Protein AF-A0A067N0S0-F1 (afdb_monomer_lite)

Organism: Botryobasidium botryosum (strain FD-172 SS1) (NCBI:txid930990)

Foldseek 3Di:
DDDDPDDPPPPPPDDAQAAEEEEDEAAPPCSVVVVCVVLPNPDFWFKAALVGHGDPDCPDPPDPDPPVVCLPPQQQRIWTADPSCNRYTYGYLRHDDVPNPVSVVSVVVVQVVLVPPPDPNRHHPYYD

Secondary structure (DSSP, 8-state):
----S--------PPPSSEEEEEEEETTSSHHHHHHHHTTSSS-PEEE-TTS-B-TT-PPPSSSS--TT-TT---TTSEEE-TT-TTEEEEEEEEE-TT-HHHHHHHHHHHHHHHHT--TTTS--EE-

InterPro domains:
  IPR027417 P-loop containing nucleoside triphosphate hydrolase [G3DSA:3.40.50.300] (2-127)
  IPR027417 P-loop containing nucleoside triphosphate hydrolase [SSF52540] (14-101)

Radius of gyration: 18.34 Å; chains: 1; bounding box: 78×26×34 Å

pLDDT: mean 76.28, std 16.91, range [41.31, 95.19]

Structure (mmCIF, N/CA/C/O backbone):
data_AF-A0A067N0S0-F1
#
_entry.id   AF-A0A067N0S0-F1
#
loop_
_atom_site.group_PDB
_atom_site.id
_atom_site.type_symbol
_atom_site.label_atom_id
_atom_site.label_alt_id
_atom_site.label_comp_id
_atom_site.label_asym_id
_atom_site.label_entity_id
_atom_site.label_seq_id
_atom_site.pdbx_PDB_ins_code
_atom_site.Cartn_x
_atom_site.Cartn_y
_atom_site.Cartn_z
_atom_site.occupancy
_atom_site.B_iso_or_equiv
_atom_site.auth_seq_id
_atom_site.auth_comp_id
_atom_site.auth_asym_id
_atom_site.auth_atom_id
_atom_site.pdbx_PDB_model_num
ATOM 1 N N . GLU A 1 1 ? -55.404 -0.169 7.822 1.00 41.69 1 GLU A N 1
ATOM 2 C CA . GLU A 1 1 ? -54.246 -1.061 7.643 1.00 41.69 1 GLU A CA 1
ATOM 3 C C . GLU A 1 1 ? -53.136 -0.215 7.036 1.00 41.69 1 GLU A C 1
ATOM 5 O O . GLU A 1 1 ? -53.203 0.132 5.867 1.00 41.69 1 GLU A O 1
ATOM 10 N N . ILE A 1 2 ? -52.265 0.323 7.890 1.00 42.41 2 ILE A N 1
ATOM 11 C CA . ILE A 1 2 ? -51.243 1.308 7.514 1.00 42.41 2 ILE A CA 1
ATOM 12 C C . ILE A 1 2 ? -49.914 0.563 7.571 1.00 42.41 2 ILE A C 1
ATOM 14 O O . ILE A 1 2 ? -49.486 0.164 8.651 1.00 42.41 2 ILE A O 1
ATOM 18 N N . MET A 1 3 ? -49.302 0.325 6.413 1.00 41.91 3 MET A N 1
ATOM 19 C CA . MET A 1 3 ? -47.937 -0.189 6.332 1.00 41.91 3 MET A CA 1
ATOM 20 C C . MET A 1 3 ? -46.985 0.962 6.666 1.00 41.91 3 MET A C 1
ATOM 22 O O . MET A 1 3 ? -47.009 2.006 6.021 1.00 41.91 3 MET A O 1
ATOM 26 N N . SER A 1 4 ? -46.209 0.788 7.731 1.00 45.00 4 SER A N 1
ATOM 27 C CA . SER A 1 4 ? -45.267 1.767 8.268 1.00 45.00 4 SER A CA 1
ATOM 28 C C . SER A 1 4 ? -44.065 1.982 7.345 1.00 45.00 4 SER A C 1
ATOM 30 O O . SER A 1 4 ? -43.426 1.020 6.924 1.00 45.00 4 SER A O 1
ATOM 32 N N . GLU A 1 5 ? -43.716 3.249 7.116 1.00 51.59 5 GLU A N 1
ATOM 33 C CA . GLU A 1 5 ? -42.524 3.741 6.405 1.00 51.59 5 GLU A CA 1
ATOM 34 C C . GLU A 1 5 ? -41.214 3.493 7.183 1.00 51.59 5 GLU A C 1
ATOM 36 O O . GLU A 1 5 ? -40.460 4.417 7.485 1.00 51.59 5 GLU A O 1
ATOM 41 N N . GLN A 1 6 ? -40.921 2.245 7.542 1.00 50.38 6 GLN A N 1
ATOM 42 C CA . GLN A 1 6 ? -39.639 1.880 8.145 1.00 50.38 6 GLN A CA 1
ATOM 43 C C . GLN A 1 6 ? -39.088 0.603 7.517 1.00 50.38 6 GLN A C 1
ATOM 45 O O . GLN A 1 6 ? -39.221 -0.463 8.102 1.00 50.38 6 GLN A O 1
ATOM 50 N N . ASP A 1 7 ? -38.453 0.712 6.345 1.00 48.09 7 ASP A N 1
ATOM 51 C CA . ASP A 1 7 ? -37.375 -0.221 5.977 1.00 48.09 7 ASP A CA 1
ATOM 52 C C . ASP A 1 7 ? -36.425 0.333 4.899 1.00 48.09 7 ASP A C 1
ATOM 54 O O . ASP A 1 7 ? -36.218 -0.243 3.834 1.00 48.09 7 ASP A O 1
ATOM 58 N N . VAL A 1 8 ? -35.821 1.492 5.162 1.00 53.53 8 VAL A N 1
ATOM 59 C CA . VAL A 1 8 ? -34.555 1.841 4.505 1.00 53.53 8 VAL A CA 1
ATOM 60 C C . VAL A 1 8 ? -33.529 1.981 5.610 1.00 53.53 8 VAL A C 1
ATOM 62 O O . VAL A 1 8 ? -33.271 3.076 6.107 1.00 53.53 8 VAL A O 1
ATOM 65 N N . SER A 1 9 ? -32.977 0.847 6.049 1.00 54.94 9 SER A N 1
ATOM 66 C CA . SER A 1 9 ? -31.831 0.837 6.952 1.00 54.94 9 SER A CA 1
ATOM 67 C C . SER A 1 9 ? -30.711 1.660 6.306 1.00 54.94 9 SER A C 1
ATOM 69 O O . SER A 1 9 ? -30.065 1.206 5.355 1.00 54.94 9 SER A O 1
ATOM 71 N N . GLN A 1 10 ? -30.478 2.881 6.785 1.00 54.88 10 GLN A N 1
ATOM 72 C CA . GLN A 1 10 ? -29.245 3.589 6.482 1.00 54.88 10 GLN A CA 1
ATOM 73 C C . GLN A 1 10 ? -28.125 2.756 7.100 1.00 54.88 10 GLN A C 1
ATOM 75 O O . GLN A 1 10 ? -27.937 2.756 8.313 1.00 54.88 10 GLN A O 1
ATOM 80 N N . ARG A 1 11 ? -27.434 1.960 6.278 1.00 60.75 11 ARG A N 1
ATOM 81 C CA . ARG A 1 11 ? -26.233 1.252 6.717 1.00 60.75 11 ARG A CA 1
ATOM 82 C C . ARG A 1 11 ? -25.232 2.326 7.116 1.00 60.75 11 ARG A C 1
ATOM 84 O O . ARG A 1 11 ? -24.706 3.024 6.255 1.00 60.75 11 ARG A O 1
ATOM 91 N N . GLU A 1 12 ? -25.031 2.494 8.414 1.00 63.69 12 GLU A N 1
ATOM 92 C CA . GLU A 1 12 ? -24.065 3.430 8.970 1.00 63.69 12 GLU A CA 1
ATOM 93 C C . GLU A 1 12 ? -22.685 3.070 8.396 1.00 63.69 12 GLU A C 1
ATOM 95 O O . GLU A 1 12 ? -22.135 2.002 8.679 1.00 63.69 12 GLU A O 1
ATOM 100 N N . ILE A 1 13 ? -22.156 3.901 7.489 1.00 68.31 13 ILE A N 1
ATOM 101 C CA . ILE A 1 13 ? -20.862 3.650 6.845 1.00 68.31 13 ILE A CA 1
ATOM 102 C C . ILE A 1 13 ? -19.789 3.874 7.907 1.00 68.31 13 ILE A C 1
ATOM 104 O O . ILE A 1 13 ? -19.339 4.997 8.149 1.00 68.31 13 ILE A O 1
ATOM 108 N N . LYS A 1 14 ? -19.402 2.793 8.583 1.00 77.00 14 LYS A N 1
ATOM 109 C CA . LYS A 1 14 ? -18.369 2.830 9.612 1.00 77.00 14 LYS A CA 1
ATOM 110 C C . LYS A 1 14 ? -17.040 3.228 8.973 1.00 77.00 14 LYS A C 1
ATOM 112 O O . LYS A 1 14 ? -16.588 2.605 8.012 1.00 77.00 14 LYS A O 1
ATOM 117 N N . ARG A 1 15 ? -16.402 4.264 9.523 1.00 82.50 15 ARG A N 1
ATOM 118 C CA . ARG A 1 15 ? -15.056 4.665 9.097 1.00 82.50 15 ARG A CA 1
ATOM 119 C C . ARG A 1 15 ? -14.066 3.528 9.373 1.00 82.50 15 ARG A C 1
ATOM 121 O O . ARG A 1 15 ? -14.150 2.912 10.439 1.00 82.50 15 ARG A O 1
ATOM 128 N N . PRO A 1 16 ? -13.136 3.250 8.449 1.00 87.81 16 PRO A N 1
ATOM 129 C CA . PRO A 1 16 ? -12.119 2.241 8.683 1.00 87.81 16 PRO A CA 1
ATOM 130 C C . PRO A 1 16 ? -11.125 2.719 9.746 1.00 87.81 16 PRO A C 1
ATOM 132 O O . PRO A 1 16 ? -10.799 3.903 9.816 1.00 87.81 16 PRO A O 1
ATOM 135 N N . GLU A 1 17 ? -10.609 1.787 10.545 1.00 90.25 17 GLU A N 1
ATOM 136 C CA . GLU A 1 17 ? -9.531 2.069 11.506 1.00 90.25 17 GLU A CA 1
ATOM 137 C C . GLU A 1 17 ? -8.224 2.450 10.800 1.00 90.25 17 GLU A C 1
ATOM 139 O O . GLU A 1 17 ? -7.452 3.263 11.302 1.00 90.25 17 GLU A O 1
ATOM 144 N N . ARG A 1 18 ? -7.986 1.866 9.618 1.00 92.44 18 ARG A N 1
ATOM 145 C CA . ARG A 1 18 ? -6.861 2.189 8.742 1.00 92.44 18 ARG A CA 1
ATOM 146 C C . ARG A 1 18 ? -7.336 2.362 7.308 1.00 92.44 18 ARG A C 1
ATOM 148 O O . ARG A 1 18 ? -7.982 1.473 6.755 1.00 92.44 18 ARG A O 1
ATOM 155 N N . PHE A 1 19 ? -6.966 3.477 6.695 1.00 92.75 19 PHE A N 1
ATOM 156 C CA . PHE A 1 19 ? -7.282 3.789 5.311 1.00 92.75 19 PHE A CA 1
ATOM 157 C C . PHE A 1 19 ? -6.220 3.185 4.383 1.00 92.75 19 PHE A C 1
ATOM 159 O O . PHE A 1 19 ? -5.052 3.574 4.398 1.00 92.75 19 PHE A O 1
ATOM 166 N N . ARG A 1 20 ? -6.629 2.186 3.600 1.00 93.69 20 ARG A N 1
ATOM 167 C CA . ARG A 1 20 ? -5.757 1.409 2.705 1.00 93.69 20 ARG A CA 1
ATOM 168 C C . ARG A 1 20 ? -5.786 1.947 1.281 1.00 93.69 20 ARG A C 1
ATOM 170 O O . ARG A 1 20 ? -6.858 2.000 0.678 1.00 93.69 20 ARG A O 1
ATOM 177 N N . ILE A 1 21 ? -4.622 2.285 0.746 1.00 93.44 21 ILE A N 1
ATOM 178 C CA . ILE A 1 21 ? -4.451 2.895 -0.573 1.00 93.44 21 ILE A CA 1
ATOM 179 C C . ILE A 1 21 ? -3.558 1.990 -1.415 1.00 93.44 21 ILE A C 1
ATOM 181 O O . ILE A 1 21 ? -2.471 1.618 -0.979 1.00 93.44 21 ILE A O 1
ATOM 185 N N . LEU A 1 22 ? -3.996 1.662 -2.626 1.00 94.12 22 LEU A N 1
ATOM 186 C CA . LEU A 1 22 ? -3.130 1.095 -3.655 1.00 94.12 22 LEU A CA 1
ATOM 187 C C . LEU A 1 22 ? -2.624 2.232 -4.544 1.00 94.12 22 LEU A C 1
ATOM 189 O O . LEU A 1 22 ? -3.436 2.960 -5.104 1.00 94.12 22 LEU A O 1
ATOM 193 N N . ILE A 1 23 ? -1.308 2.365 -4.694 1.00 90.56 23 ILE A N 1
ATOM 194 C CA . ILE A 1 23 ? -0.697 3.260 -5.677 1.00 90.56 23 ILE A CA 1
ATOM 195 C C . ILE A 1 23 ? -0.266 2.419 -6.873 1.00 90.56 23 ILE A C 1
ATOM 197 O O . ILE A 1 23 ? 0.538 1.493 -6.740 1.00 90.56 23 ILE A O 1
ATOM 201 N N . ILE A 1 24 ? -0.807 2.740 -8.041 1.00 90.06 24 ILE A N 1
ATOM 202 C CA . ILE A 1 24 ? -0.666 1.974 -9.270 1.00 90.06 24 ILE A CA 1
ATOM 203 C C . ILE A 1 24 ? -0.174 2.861 -10.415 1.00 90.06 24 ILE A C 1
ATOM 205 O O . ILE A 1 24 ? -0.474 4.044 -10.510 1.00 90.06 24 ILE A O 1
ATOM 209 N N . GLY A 1 25 ? 0.656 2.312 -11.300 1.00 88.25 25 GLY A N 1
ATOM 210 C CA . GLY A 1 25 ? 1.123 3.062 -12.464 1.00 88.25 25 GLY A CA 1
ATOM 211 C C . GLY A 1 25 ? 2.444 2.575 -13.028 1.00 88.25 25 GLY A C 1
ATOM 212 O O . GLY A 1 25 ? 3.120 1.710 -12.463 1.00 88.25 25 GLY A O 1
ATOM 213 N N . ARG A 1 26 ? 2.837 3.156 -14.163 1.00 86.75 26 ARG A N 1
ATOM 214 C CA . ARG A 1 26 ? 4.050 2.764 -14.894 1.00 86.75 26 ARG A CA 1
ATOM 215 C C . ARG A 1 26 ? 5.317 2.899 -14.047 1.00 86.75 26 ARG A C 1
ATOM 217 O O . ARG A 1 26 ? 5.373 3.633 -13.050 1.00 86.75 26 ARG A O 1
ATOM 224 N N . ALA A 1 27 ? 6.359 2.180 -14.452 1.00 82.31 27 ALA A N 1
ATOM 225 C CA . ALA A 1 27 ? 7.694 2.387 -13.911 1.00 82.31 27 ALA A CA 1
ATOM 226 C C . ALA A 1 27 ? 8.117 3.854 -14.060 1.00 82.31 27 ALA A C 1
ATOM 228 O O . ALA A 1 27 ? 7.846 4.495 -15.071 1.00 82.31 27 ALA A O 1
ATOM 229 N N . ASN A 1 28 ? 8.756 4.385 -13.014 1.00 79.75 28 ASN A N 1
ATOM 230 C CA . ASN A 1 28 ? 9.256 5.761 -12.942 1.00 79.75 28 ASN A CA 1
ATOM 231 C C . ASN A 1 28 ? 8.188 6.871 -13.065 1.00 79.75 28 ASN A C 1
ATOM 233 O O . ASN A 1 28 ? 8.548 8.034 -13.196 1.00 79.75 28 ASN A O 1
ATOM 237 N N . ALA A 1 29 ? 6.893 6.557 -12.932 1.00 85.81 29 ALA A N 1
ATOM 238 C CA . ALA A 1 29 ? 5.814 7.554 -12.935 1.00 85.81 29 ALA A CA 1
ATOM 239 C C . ALA A 1 29 ? 5.758 8.440 -11.667 1.00 85.81 29 ALA A C 1
ATOM 241 O O . ALA A 1 29 ? 4.896 9.302 -11.558 1.00 85.81 29 ALA A O 1
ATOM 242 N N . GLY A 1 30 ? 6.647 8.219 -10.691 1.00 83.50 30 GLY A N 1
ATOM 243 C CA . GLY A 1 30 ? 6.701 9.010 -9.456 1.00 83.50 30 GLY A CA 1
ATOM 244 C C . GLY A 1 30 ? 5.851 8.489 -8.290 1.00 83.50 30 GLY A C 1
ATOM 245 O O . GLY A 1 30 ? 5.706 9.205 -7.306 1.00 83.50 30 GLY A O 1
ATOM 246 N N . LYS A 1 31 ? 5.339 7.248 -8.344 1.00 86.31 31 LYS A N 1
ATOM 247 C CA . LYS A 1 31 ? 4.536 6.622 -7.265 1.00 86.31 31 LYS A CA 1
ATOM 248 C C . LYS A 1 31 ? 5.162 6.774 -5.874 1.00 86.31 31 LYS A C 1
ATOM 250 O O . LYS A 1 31 ? 4.555 7.336 -4.970 1.00 86.31 31 LYS A O 1
ATOM 255 N N . THR A 1 32 ? 6.412 6.339 -5.730 1.00 77.81 32 THR A N 1
ATOM 256 C CA . THR A 1 32 ? 7.174 6.434 -4.478 1.00 77.81 32 THR A CA 1
ATOM 257 C C . THR A 1 32 ? 7.382 7.881 -4.030 1.00 77.81 32 THR A C 1
ATOM 259 O O . THR A 1 32 ? 7.341 8.176 -2.838 1.00 77.81 32 THR A O 1
ATOM 262 N N . THR A 1 33 ? 7.591 8.797 -4.980 1.00 82.12 33 THR A N 1
ATOM 263 C CA . THR A 1 33 ? 7.751 10.227 -4.695 1.00 82.12 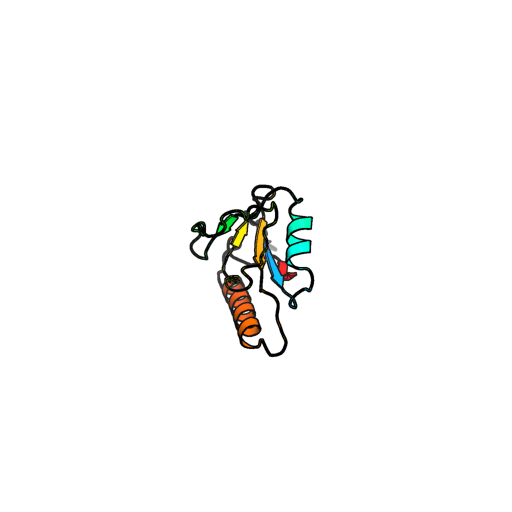33 THR A CA 1
ATOM 264 C C . THR A 1 33 ? 6.473 10.806 -4.096 1.00 82.12 33 THR A C 1
ATOM 266 O O . THR A 1 33 ? 6.539 11.483 -3.074 1.00 82.12 33 THR A O 1
ATOM 269 N N . ILE A 1 34 ? 5.314 10.496 -4.686 1.00 81.44 34 ILE A N 1
ATOM 270 C CA . ILE A 1 34 ? 4.006 10.916 -4.168 1.00 81.44 34 ILE A CA 1
ATOM 271 C C . ILE A 1 34 ? 3.768 10.321 -2.781 1.00 81.44 34 ILE A C 1
ATOM 273 O O . ILE A 1 34 ? 3.423 11.052 -1.858 1.00 81.44 34 ILE A O 1
ATOM 277 N N . LEU A 1 35 ? 4.013 9.022 -2.610 1.00 80.62 35 LEU A N 1
ATOM 278 C CA . LEU A 1 35 ? 3.839 8.327 -1.336 1.00 80.62 35 LEU A CA 1
ATOM 279 C C . LEU A 1 35 ? 4.638 9.002 -0.206 1.00 80.62 35 LEU A C 1
ATOM 281 O O . LEU A 1 35 ? 4.093 9.263 0.863 1.00 80.62 35 LEU A O 1
ATOM 285 N N . ARG A 1 36 ? 5.893 9.385 -0.462 1.00 76.75 36 ARG A N 1
ATOM 286 C CA . ARG A 1 36 ? 6.726 10.123 0.504 1.00 76.75 36 ARG A CA 1
ATOM 287 C C . ARG A 1 36 ? 6.252 11.545 0.771 1.00 76.75 36 ARG A C 1
ATOM 289 O O . ARG A 1 36 ? 6.284 11.991 1.915 1.00 76.75 36 ARG A O 1
ATOM 296 N N . ALA A 1 37 ? 5.834 12.254 -0.275 1.00 80.56 37 ALA A N 1
ATOM 297 C CA . ALA A 1 37 ? 5.336 13.616 -0.144 1.00 80.56 37 ALA A CA 1
ATOM 298 C C . ALA A 1 37 ? 4.059 13.661 0.711 1.00 80.56 37 ALA A C 1
ATOM 300 O O . ALA A 1 37 ? 3.937 14.512 1.587 1.00 80.56 37 ALA A O 1
ATOM 301 N N . VAL A 1 38 ? 3.142 12.709 0.504 1.00 74.56 38 VAL A N 1
ATOM 302 C CA . VAL A 1 38 ? 1.883 12.599 1.260 1.00 74.56 38 VAL A CA 1
ATOM 303 C C . VAL A 1 38 ? 2.128 12.217 2.721 1.00 74.56 38 VAL A C 1
ATOM 305 O O . VAL A 1 38 ? 1.439 12.720 3.603 1.00 74.56 38 VAL A O 1
ATOM 308 N N . CYS A 1 39 ? 3.125 11.373 3.000 1.00 72.94 39 CYS A N 1
ATOM 309 C CA . CYS A 1 39 ? 3.419 10.904 4.360 1.00 72.94 39 CYS A CA 1
ATOM 310 C C . CYS A 1 39 ? 4.300 11.862 5.180 1.00 72.94 39 CYS A C 1
ATOM 312 O O . CYS A 1 39 ? 4.737 11.507 6.276 1.00 72.94 39 CYS A O 1
ATOM 314 N N . GLY A 1 40 ? 4.549 13.074 4.672 1.00 65.25 40 GLY A N 1
ATOM 315 C CA . GLY A 1 40 ? 5.233 14.124 5.421 1.00 65.25 40 GLY A CA 1
ATOM 316 C C . GLY A 1 40 ? 6.713 13.847 5.664 1.00 65.25 40 GLY A C 1
ATOM 317 O O . GLY A 1 40 ? 7.166 14.092 6.769 1.00 65.25 40 GLY A O 1
ATOM 318 N N . ALA A 1 41 ? 7.426 13.332 4.650 1.00 58.34 41 ALA A N 1
ATOM 319 C CA . ALA A 1 41 ? 8.888 13.304 4.446 1.00 58.34 41 ALA A CA 1
ATOM 320 C C . ALA A 1 41 ? 9.842 12.851 5.579 1.00 58.34 41 ALA A C 1
ATOM 322 O O . ALA A 1 41 ? 11.031 12.683 5.308 1.00 58.34 41 ALA A O 1
ATOM 323 N N . GLU A 1 42 ? 9.387 12.621 6.807 1.00 61.66 42 GLU A N 1
ATOM 324 C CA . GLU A 1 42 ? 10.243 12.254 7.927 1.00 61.66 42 GLU A CA 1
ATOM 325 C C . GLU A 1 42 ? 10.112 10.768 8.244 1.00 61.66 42 GLU A C 1
ATOM 327 O O . GLU A 1 42 ? 9.090 10.277 8.726 1.00 61.66 42 GLU A O 1
ATOM 332 N N . GLY A 1 43 ? 11.201 10.054 7.976 1.00 66.25 43 GLY A N 1
ATOM 333 C CA . GLY A 1 43 ? 11.318 8.634 8.246 1.00 66.25 43 GLY A CA 1
ATOM 334 C C . GLY A 1 43 ? 10.833 7.761 7.100 1.00 66.25 43 GLY A C 1
ATOM 335 O O . GLY A 1 43 ? 10.357 8.208 6.058 1.00 66.25 43 GLY A O 1
ATOM 336 N N . GLU A 1 44 ? 11.017 6.470 7.302 1.00 75.88 44 GLU A N 1
ATOM 337 C CA . GLU A 1 44 ? 10.795 5.473 6.276 1.00 75.88 44 GLU A CA 1
ATOM 338 C C . GLU A 1 44 ? 9.686 4.504 6.678 1.00 75.88 44 GLU A C 1
ATOM 340 O O . GLU A 1 44 ? 9.492 4.282 7.879 1.00 75.88 44 GLU A O 1
ATOM 345 N N . PRO A 1 45 ? 8.933 3.942 5.715 1.00 81.94 45 PRO A N 1
ATOM 346 C CA . PRO A 1 45 ? 7.808 3.092 6.046 1.00 81.94 45 PRO A CA 1
ATOM 347 C C . PRO A 1 45 ? 8.283 1.764 6.607 1.00 81.94 45 PRO A C 1
ATOM 349 O O . PRO A 1 45 ? 9.086 1.066 6.000 1.00 81.94 45 PRO A O 1
ATOM 352 N N . ASP A 1 46 ? 7.677 1.343 7.703 1.00 86.00 46 ASP A N 1
ATOM 353 C CA . ASP A 1 46 ? 7.762 -0.045 8.103 1.00 86.00 46 ASP A CA 1
ATOM 354 C C . ASP A 1 46 ? 7.009 -0.915 7.091 1.00 86.00 46 ASP A C 1
ATOM 356 O O . ASP A 1 46 ? 5.871 -0.616 6.713 1.00 86.00 46 ASP A O 1
ATOM 360 N N . VAL A 1 47 ? 7.644 -2.008 6.671 1.00 85.81 47 VAL A N 1
ATOM 361 C CA . VAL A 1 47 ? 7.076 -2.955 5.708 1.00 85.81 47 VAL A CA 1
ATOM 362 C C . VAL A 1 47 ? 6.577 -4.195 6.431 1.00 85.81 47 VAL A C 1
ATOM 364 O O . VAL A 1 47 ? 7.298 -4.793 7.233 1.00 85.81 47 VAL A O 1
ATOM 367 N N . TYR A 1 48 ? 5.345 -4.585 6.130 1.00 88.50 48 TYR A N 1
ATOM 368 C CA . TYR A 1 48 ? 4.686 -5.749 6.708 1.00 88.50 48 TYR A CA 1
ATOM 369 C C . TYR A 1 48 ? 4.232 -6.695 5.603 1.00 88.50 48 TYR A C 1
ATOM 371 O O . TYR A 1 48 ? 3.748 -6.243 4.565 1.00 88.50 48 TYR A O 1
ATOM 379 N N . ASP A 1 49 ? 4.384 -7.996 5.825 1.00 89.06 49 ASP A N 1
ATOM 380 C CA . ASP A 1 49 ? 3.851 -9.014 4.926 1.00 89.06 49 ASP A CA 1
ATOM 381 C C . ASP A 1 49 ? 2.314 -9.107 5.023 1.00 89.06 49 ASP A C 1
ATOM 383 O O . ASP A 1 49 ? 1.659 -8.374 5.775 1.00 89.06 49 ASP A O 1
ATOM 387 N N . ARG A 1 50 ? 1.718 -10.012 4.240 1.00 86.94 50 ARG A N 1
ATOM 388 C CA . ARG A 1 50 ? 0.265 -10.244 4.232 1.00 86.94 50 ARG A CA 1
ATOM 389 C C . ARG A 1 50 ? -0.285 -10.754 5.569 1.00 86.94 50 ARG A C 1
ATOM 391 O O . ARG A 1 50 ? -1.465 -10.554 5.847 1.00 86.94 50 ARG A O 1
ATOM 398 N N . ASP A 1 51 ? 0.565 -11.399 6.364 1.00 88.12 51 ASP A N 1
ATOM 399 C CA . ASP A 1 51 ? 0.231 -11.994 7.656 1.00 88.12 51 ASP A CA 1
ATOM 400 C C . ASP A 1 51 ? 0.417 -10.978 8.803 1.00 88.12 51 ASP A C 1
ATOM 402 O O . ASP A 1 51 ? 0.065 -11.244 9.951 1.00 88.12 51 ASP A O 1
ATOM 406 N N . GLY A 1 52 ? 0.915 -9.774 8.490 1.00 88.31 52 GLY A N 1
ATOM 407 C CA . GLY A 1 52 ? 1.125 -8.685 9.436 1.00 88.31 52 GLY A CA 1
ATOM 408 C C . GLY A 1 52 ? 2.472 -8.741 10.156 1.00 88.31 52 GLY A C 1
ATOM 409 O O . GLY A 1 52 ? 2.680 -7.981 11.105 1.00 88.31 52 GLY A O 1
ATOM 410 N N . ASN A 1 53 ? 3.404 -9.590 9.720 1.00 90.31 53 ASN A N 1
ATOM 411 C CA . ASN A 1 53 ? 4.746 -9.630 10.283 1.00 90.31 53 ASN A CA 1
ATOM 412 C C . ASN A 1 53 ? 5.612 -8.544 9.655 1.00 90.31 53 ASN A C 1
ATOM 414 O O . ASN A 1 53 ? 5.619 -8.341 8.440 1.00 90.31 53 ASN A O 1
ATOM 418 N N . LYS A 1 54 ? 6.394 -7.857 10.490 1.00 86.94 54 LYS A N 1
ATOM 419 C CA . LYS A 1 54 ? 7.352 -6.858 10.017 1.00 86.94 54 LYS A CA 1
ATOM 420 C C . LYS A 1 54 ? 8.482 -7.548 9.251 1.00 86.94 54 LYS A C 1
ATOM 422 O O . LYS A 1 54 ? 9.228 -8.344 9.827 1.00 86.94 54 LYS A O 1
ATOM 427 N N . VAL A 1 55 ? 8.640 -7.208 7.976 1.00 82.31 55 VAL A N 1
ATOM 428 C CA . VAL A 1 55 ? 9.673 -7.767 7.099 1.00 82.31 55 VAL A CA 1
ATOM 429 C C . VAL A 1 55 ? 11.016 -7.123 7.460 1.00 82.31 55 VAL A C 1
ATOM 431 O O . VAL A 1 55 ? 11.283 -5.961 7.151 1.00 82.31 55 VAL A O 1
ATOM 434 N N . ARG A 1 56 ? 11.876 -7.863 8.170 1.00 58.81 56 ARG A N 1
ATOM 435 C CA . ARG A 1 56 ? 13.219 -7.410 8.577 1.00 58.81 56 ARG A CA 1
ATOM 436 C C . ARG A 1 56 ? 14.208 -7.547 7.410 1.00 58.81 56 ARG A C 1
ATOM 438 O O . ARG A 1 56 ? 15.021 -8.460 7.401 1.00 58.81 56 ARG A O 1
ATOM 445 N N . GLY A 1 57 ? 14.118 -6.649 6.428 1.00 53.22 57 GLY A N 1
ATOM 446 C CA . GLY A 1 57 ? 15.034 -6.597 5.270 1.00 53.22 57 GLY A CA 1
ATOM 447 C C . GLY A 1 57 ? 15.546 -5.196 4.913 1.00 53.22 57 GLY A C 1
ATOM 448 O O . GLY A 1 57 ? 16.550 -5.057 4.220 1.00 53.22 57 GLY A O 1
ATOM 449 N N . PHE A 1 58 ? 14.919 -4.143 5.438 1.00 50.94 58 PHE A N 1
ATOM 450 C CA . PHE A 1 58 ? 15.304 -2.756 5.180 1.00 50.94 58 PHE A CA 1
ATOM 451 C C . PHE A 1 58 ? 16.336 -2.291 6.212 1.00 50.94 58 PHE A C 1
ATOM 453 O O . PHE A 1 58 ? 16.041 -1.472 7.080 1.00 50.94 58 PHE A O 1
ATOM 460 N N . ALA A 1 59 ? 17.555 -2.836 6.161 1.00 43.91 59 ALA A N 1
ATOM 461 C CA . ALA A 1 59 ? 18.676 -2.135 6.779 1.00 43.91 59 ALA A CA 1
ATOM 462 C C . ALA A 1 59 ? 18.761 -0.750 6.110 1.00 43.91 59 ALA A C 1
ATOM 464 O O . ALA A 1 59 ? 18.758 -0.696 4.875 1.00 43.91 59 ALA A O 1
ATOM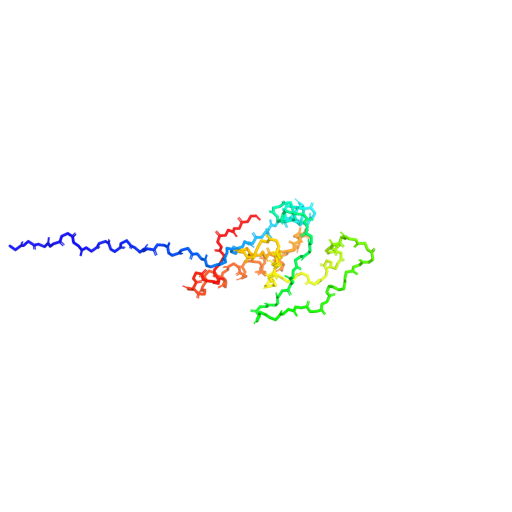 465 N N . PRO A 1 60 ? 18.782 0.362 6.868 1.00 42.84 60 PRO A N 1
ATOM 466 C CA . PRO A 1 60 ? 18.906 1.672 6.257 1.00 42.84 60 PRO A CA 1
ATOM 467 C C . PRO A 1 60 ? 20.219 1.671 5.468 1.00 42.84 60 PRO A C 1
ATOM 469 O O . PRO A 1 60 ? 21.265 1.339 6.039 1.00 42.84 60 PRO A O 1
ATOM 472 N N . PRO A 1 61 ? 20.208 1.996 4.165 1.00 41.66 61 PRO A N 1
ATOM 473 C CA . PRO A 1 61 ? 21.448 2.315 3.495 1.00 41.66 61 PRO A CA 1
ATOM 474 C C . PRO A 1 61 ? 22.111 3.451 4.277 1.00 41.66 61 PRO A C 1
ATOM 476 O O . PRO A 1 61 ? 21.451 4.268 4.916 1.00 41.66 61 PRO A O 1
ATOM 479 N N . ILE A 1 62 ? 23.428 3.546 4.172 1.00 46.16 62 ILE A N 1
ATOM 480 C CA . ILE A 1 62 ? 24.271 4.600 4.762 1.00 46.16 62 ILE A CA 1
ATOM 481 C C . ILE A 1 62 ? 23.867 6.012 4.241 1.00 46.16 62 ILE A C 1
ATOM 483 O O . ILE A 1 62 ? 24.408 7.035 4.646 1.00 46.16 62 ILE A O 1
ATOM 487 N N . THR A 1 63 ? 22.868 6.087 3.360 1.00 41.31 63 THR A N 1
ATOM 488 C CA . THR A 1 63 ? 22.187 7.283 2.877 1.00 41.31 63 THR A CA 1
ATOM 489 C C . THR A 1 63 ? 20.742 7.285 3.383 1.00 41.31 63 THR A C 1
ATOM 491 O O . THR A 1 63 ? 20.045 6.289 3.209 1.00 41.31 63 THR A O 1
ATOM 494 N N . HIS A 1 64 ? 20.281 8.409 3.948 1.00 45.66 64 HIS A N 1
ATOM 495 C CA . HIS A 1 64 ? 18.918 8.710 4.442 1.00 45.66 64 HIS A CA 1
ATOM 496 C C . HIS A 1 64 ? 17.808 8.667 3.369 1.00 45.66 64 HIS A C 1
ATOM 498 O O . HIS A 1 64 ? 16.915 9.505 3.303 1.00 45.66 64 HIS A O 1
ATOM 504 N N . THR A 1 65 ? 17.884 7.703 2.475 1.00 46.16 65 THR A N 1
ATOM 505 C CA . THR A 1 65 ? 16.962 7.460 1.395 1.00 46.16 65 THR A CA 1
ATOM 506 C C . THR A 1 65 ? 16.635 5.977 1.469 1.00 46.16 65 THR A C 1
ATOM 508 O O . THR A 1 65 ? 17.496 5.138 1.207 1.00 46.16 65 THR A O 1
ATOM 511 N N . TYR A 1 66 ? 15.376 5.614 1.737 1.00 52.75 66 TYR A N 1
ATOM 512 C CA . TYR A 1 66 ? 14.778 4.424 1.130 1.00 52.75 66 TYR A CA 1
ATOM 513 C C . TYR A 1 66 ? 14.959 4.628 -0.350 1.00 52.75 66 TYR A C 1
ATOM 515 O O . TYR A 1 66 ? 14.187 5.271 -1.066 1.00 52.75 66 TYR A O 1
ATOM 523 N N . THR A 1 67 ? 16.070 4.116 -0.808 1.00 47.19 67 THR A N 1
ATOM 524 C CA . THR A 1 67 ? 16.184 3.709 -2.157 1.00 47.19 67 THR A CA 1
ATOM 525 C C . THR A 1 67 ? 15.325 2.452 -2.179 1.00 47.19 67 THR A C 1
ATOM 527 O O . THR A 1 67 ? 15.738 1.370 -1.782 1.00 47.19 67 THR A O 1
ATOM 530 N N . PHE A 1 68 ? 14.105 2.575 -2.703 1.00 53.94 68 PHE A N 1
ATOM 531 C CA . PHE A 1 68 ? 13.322 1.442 -3.217 1.00 53.94 68 PHE A CA 1
ATOM 532 C C . PHE A 1 68 ? 14.104 0.665 -4.323 1.00 53.94 68 PHE A C 1
ATOM 534 O O . PHE A 1 68 ? 13.537 -0.162 -5.029 1.00 53.94 68 PHE A O 1
ATOM 541 N N . SER A 1 69 ? 15.414 0.928 -4.478 1.00 42.00 69 SER A N 1
ATOM 542 C CA . SER A 1 69 ? 16.430 0.312 -5.328 1.00 42.00 69 SER A CA 1
ATOM 543 C C . SER A 1 69 ? 16.562 -1.195 -5.175 1.00 42.00 69 SER A C 1
ATOM 545 O O . SER A 1 69 ? 17.127 -1.813 -6.070 1.00 42.00 69 SER A O 1
ATOM 547 N N . GLN A 1 70 ? 15.957 -1.825 -4.167 1.00 47.25 70 GLN A N 1
ATOM 548 C CA . GLN A 1 70 ? 15.570 -3.229 -4.303 1.00 47.25 70 GLN A CA 1
ATOM 549 C C . GLN A 1 70 ? 14.275 -3.319 -5.121 1.00 47.25 70 GLN A C 1
ATOM 551 O O . GLN A 1 70 ? 13.238 -3.764 -4.642 1.00 47.25 70 GLN A O 1
ATOM 556 N N . ARG A 1 71 ? 14.325 -2.886 -6.390 1.00 47.72 71 ARG A N 1
ATOM 557 C CA . ARG A 1 71 ? 13.207 -2.980 -7.351 1.00 47.72 71 ARG A CA 1
ATOM 558 C C . ARG A 1 71 ? 12.702 -4.427 -7.543 1.00 47.72 71 ARG A C 1
ATOM 560 O O . ARG A 1 71 ? 11.672 -4.617 -8.180 1.00 47.72 71 ARG A O 1
ATOM 567 N N . GLY A 1 72 ? 13.419 -5.420 -7.007 1.00 43.75 72 GLY A N 1
ATOM 568 C CA . GLY A 1 72 ? 13.150 -6.851 -7.138 1.00 43.75 72 GLY A CA 1
ATOM 569 C C . GLY A 1 72 ? 12.218 -7.481 -6.095 1.00 43.75 72 GLY A C 1
ATOM 570 O O . GLY A 1 72 ? 11.685 -8.541 -6.395 1.00 43.75 72 GLY A O 1
ATOM 571 N N . GLU A 1 73 ? 11.965 -6.861 -4.934 1.00 55.38 73 GLU A N 1
ATOM 572 C CA . GLU A 1 73 ? 11.174 -7.486 -3.842 1.00 55.38 73 GLU A CA 1
ATOM 573 C C . GLU A 1 73 ? 9.878 -6.730 -3.482 1.00 55.38 73 GLU A C 1
ATOM 575 O O . GLU A 1 73 ? 9.282 -6.938 -2.424 1.00 55.38 73 GLU A O 1
ATOM 580 N N . HIS A 1 74 ? 9.406 -5.836 -4.356 1.00 66.19 74 HIS A N 1
ATOM 581 C CA . HIS A 1 74 ? 8.127 -5.146 -4.143 1.00 66.19 74 HIS A CA 1
ATOM 582 C C . HIS A 1 74 ? 6.969 -6.082 -4.478 1.00 66.19 74 HIS A C 1
ATOM 584 O O . HIS A 1 74 ? 6.655 -6.303 -5.647 1.00 66.19 74 HIS A O 1
ATOM 590 N N . ASN A 1 75 ? 6.352 -6.634 -3.436 1.00 79.94 75 ASN A N 1
ATOM 591 C CA . ASN A 1 75 ? 5.115 -7.398 -3.515 1.00 79.94 75 ASN A CA 1
ATOM 592 C C . ASN A 1 75 ? 3.933 -6.475 -3.183 1.00 79.94 75 ASN A C 1
ATOM 594 O O . ASN A 1 75 ? 3.914 -5.866 -2.115 1.00 79.94 75 ASN A O 1
ATOM 598 N N . VAL A 1 76 ? 2.934 -6.405 -4.068 1.00 88.88 76 VAL A N 1
ATOM 599 C CA . VAL A 1 76 ? 1.716 -5.600 -3.864 1.00 88.88 76 VAL A CA 1
ATOM 600 C C . VAL A 1 76 ? 0.948 -6.008 -2.597 1.00 88.88 76 VAL A C 1
ATOM 602 O O . VAL A 1 76 ? 0.259 -5.186 -1.997 1.00 88.88 76 VAL A O 1
ATOM 605 N N . GLU A 1 77 ? 1.102 -7.253 -2.135 1.00 89.88 77 GLU A N 1
ATOM 606 C CA . GLU A 1 77 ? 0.505 -7.727 -0.884 1.00 89.88 77 GLU A CA 1
ATOM 607 C C . GLU A 1 77 ? 1.172 -7.139 0.367 1.00 89.88 77 GLU A C 1
ATOM 609 O O . GLU A 1 77 ? 0.529 -7.060 1.419 1.00 89.88 77 GLU A O 1
ATOM 614 N N . HIS A 1 78 ? 2.429 -6.694 0.265 1.00 90.19 78 HIS A N 1
ATOM 615 C CA . HIS A 1 78 ? 3.113 -6.045 1.376 1.00 90.19 78 HIS A CA 1
ATOM 616 C C . HIS A 1 78 ? 2.504 -4.673 1.656 1.00 90.19 78 HIS A C 1
ATOM 618 O O . HIS A 1 78 ? 2.104 -3.932 0.757 1.00 90.19 78 HIS A O 1
ATOM 624 N N . SER A 1 79 ? 2.436 -4.345 2.940 1.00 90.75 79 SER A N 1
ATOM 625 C CA . SER A 1 79 ? 1.894 -3.094 3.452 1.00 90.75 79 SER A CA 1
ATOM 626 C C . SER A 1 79 ? 3.027 -2.170 3.878 1.00 90.75 79 SER A C 1
ATOM 628 O O . SER A 1 79 ? 3.876 -2.564 4.674 1.00 90.75 79 SER A O 1
ATOM 630 N N . LEU A 1 80 ? 3.003 -0.932 3.396 1.00 88.94 80 LEU A N 1
ATOM 631 C CA . LEU A 1 80 ? 3.882 0.153 3.821 1.00 88.94 80 LEU A CA 1
ATOM 632 C C . LEU A 1 80 ? 3.129 1.023 4.832 1.00 88.94 80 LEU A C 1
ATOM 634 O O . LEU A 1 80 ? 2.054 1.547 4.529 1.00 88.94 80 LEU A O 1
ATOM 638 N N . MET A 1 81 ? 3.683 1.172 6.032 1.00 88.69 81 MET A N 1
ATOM 639 C CA . MET A 1 81 ? 3.098 1.977 7.103 1.00 88.69 81 MET A CA 1
ATOM 640 C C . MET A 1 81 ? 4.132 2.953 7.647 1.00 88.69 81 MET A C 1
ATOM 642 O O . MET A 1 81 ? 5.173 2.552 8.163 1.00 88.69 81 MET A O 1
ATOM 646 N N . PHE A 1 82 ? 3.839 4.244 7.547 1.00 86.56 82 PHE A N 1
ATOM 647 C CA . PHE A 1 82 ? 4.715 5.286 8.063 1.00 86.56 82 PHE A CA 1
ATOM 648 C C . PHE A 1 82 ? 4.394 5.565 9.530 1.00 86.56 82 PHE A C 1
ATOM 650 O O . PHE A 1 82 ? 3.228 5.815 9.851 1.00 86.56 82 PHE A O 1
ATOM 657 N N . PRO A 1 83 ? 5.401 5.614 10.418 1.00 84.38 83 PRO A N 1
ATOM 658 C CA . PRO A 1 83 ? 5.189 6.020 11.806 1.00 84.38 83 PRO A CA 1
ATOM 659 C C . PRO A 1 83 ? 4.556 7.414 11.938 1.00 84.38 83 PRO A C 1
ATOM 661 O O . PRO A 1 83 ? 3.778 7.647 12.859 1.00 84.38 83 PRO A O 1
ATOM 664 N N . SER A 1 84 ? 4.842 8.318 10.994 1.00 83.06 84 SER A N 1
ATOM 665 C CA . SER A 1 84 ? 4.271 9.670 10.926 1.00 83.06 84 SER A CA 1
ATOM 666 C C . SER A 1 84 ? 2.778 9.696 10.568 1.00 83.06 84 SER A C 1
ATOM 668 O O . SER A 1 84 ? 2.101 10.689 10.821 1.00 83.06 84 SER A O 1
ATOM 670 N N . SER A 1 85 ? 2.242 8.622 9.979 1.00 86.06 85 SER A N 1
ATOM 671 C CA . SER A 1 85 ? 0.860 8.547 9.488 1.00 86.06 85 SER A CA 1
ATOM 672 C C . SER A 1 85 ? 0.241 7.156 9.737 1.00 86.06 85 SER A C 1
ATOM 674 O O . SER A 1 85 ? -0.136 6.447 8.803 1.00 86.06 85 SER A O 1
ATOM 676 N N . PRO A 1 86 ? 0.058 6.762 11.015 1.00 87.25 86 PRO A N 1
ATOM 677 C CA . PRO A 1 86 ? -0.321 5.396 11.407 1.00 87.25 86 PRO A CA 1
ATOM 678 C C . PRO A 1 86 ? -1.741 4.981 10.983 1.00 87.25 86 PRO A C 1
ATOM 680 O O . PRO A 1 86 ? -2.081 3.798 11.014 1.00 87.25 86 PRO A O 1
ATOM 683 N N . GLY A 1 87 ? -2.583 5.946 10.596 1.00 90.69 87 GLY A N 1
ATOM 684 C CA . GLY A 1 87 ? -3.923 5.699 10.063 1.00 90.69 87 GLY A CA 1
ATOM 685 C C . GLY A 1 87 ? -3.940 5.245 8.601 1.00 90.69 87 GLY A C 1
ATOM 686 O O . GLY A 1 87 ? -5.008 4.901 8.102 1.00 90.69 87 GLY A O 1
ATOM 687 N N . PHE A 1 88 ? -2.795 5.234 7.911 1.00 90.88 88 PHE A N 1
ATOM 688 C CA . PHE A 1 88 ? -2.700 4.874 6.499 1.00 90.88 88 PHE A CA 1
ATOM 689 C C . PHE A 1 88 ? -1.908 3.587 6.284 1.00 90.88 88 PHE A C 1
ATOM 691 O O . PHE A 1 88 ? -0.917 3.309 6.958 1.00 90.88 88 PHE A O 1
ATOM 698 N N . VAL A 1 89 ? -2.353 2.805 5.302 1.00 92.25 89 VAL A N 1
ATOM 699 C CA . VAL A 1 89 ? -1.639 1.628 4.806 1.00 92.25 89 VAL A CA 1
ATOM 700 C C . VAL A 1 89 ? -1.510 1.759 3.301 1.00 92.25 89 VAL A C 1
ATOM 702 O O . VAL A 1 89 ? -2.519 1.862 2.606 1.00 92.25 89 VAL A O 1
ATOM 705 N N . PHE A 1 90 ? -0.286 1.726 2.794 1.00 91.56 90 PHE A N 1
ATOM 706 C CA . PHE A 1 90 ? -0.033 1.836 1.364 1.00 91.56 90 PHE A CA 1
ATOM 707 C C . PHE A 1 90 ? 0.397 0.494 0.781 1.00 91.56 90 PHE A C 1
ATOM 709 O O . PHE A 1 90 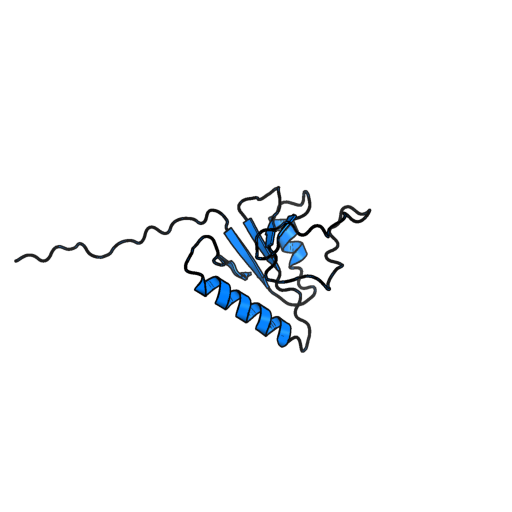? 1.184 -0.234 1.380 1.00 91.56 90 PHE A O 1
ATOM 716 N N . HIS A 1 91 ? -0.101 0.203 -0.411 1.00 91.62 91 HIS A N 1
ATOM 717 C CA . HIS A 1 91 ? 0.337 -0.885 -1.272 1.00 91.62 91 HIS A CA 1
ATOM 718 C C . HIS A 1 91 ? 0.896 -0.264 -2.557 1.00 91.62 91 HIS A C 1
ATOM 720 O O . HIS A 1 91 ? 0.253 0.607 -3.140 1.00 91.62 91 HIS A O 1
ATOM 726 N N . ASP A 1 92 ? 2.084 -0.676 -2.997 1.00 87.69 92 ASP A N 1
ATOM 727 C CA . ASP A 1 92 ? 2.699 -0.213 -4.251 1.00 87.69 92 ASP A CA 1
ATOM 728 C C . ASP A 1 92 ? 2.637 -1.344 -5.284 1.00 87.69 92 ASP A C 1
ATOM 730 O O . ASP A 1 92 ? 3.128 -2.445 -5.041 1.00 87.69 92 ASP A O 1
ATOM 734 N N . SER A 1 93 ? 2.033 -1.083 -6.446 1.00 84.19 93 SER A N 1
ATOM 735 C CA . SER A 1 93 ? 1.837 -2.078 -7.509 1.00 84.19 93 SER A CA 1
ATOM 736 C C . SER A 1 93 ? 3.121 -2.491 -8.237 1.00 84.19 93 SER A C 1
ATOM 738 O O . SER A 1 93 ? 3.044 -3.252 -9.199 1.00 84.19 93 SER A O 1
ATOM 740 N N . ARG A 1 94 ? 4.275 -1.911 -7.875 1.00 78.62 94 ARG A N 1
ATOM 741 C CA . ARG A 1 94 ? 5.481 -1.834 -8.714 1.00 78.62 94 ARG A CA 1
ATOM 742 C C . ARG A 1 94 ? 5.203 -1.091 -10.030 1.00 78.62 94 ARG A C 1
ATOM 744 O O . ARG A 1 94 ? 4.081 -0.787 -10.429 1.00 78.62 94 ARG A O 1
ATOM 751 N N . GLY A 1 95 ? 6.269 -0.638 -10.680 1.00 74.12 95 GLY A N 1
ATOM 752 C CA . GLY A 1 95 ? 6.188 -0.057 -12.015 1.00 74.12 95 GLY A CA 1
ATOM 753 C C . GLY A 1 95 ? 5.874 -1.084 -13.091 1.00 74.12 95 GLY A C 1
ATOM 754 O O . GLY A 1 95 ? 6.684 -1.979 -13.284 1.00 74.12 95 GLY A O 1
ATOM 755 N N . PHE A 1 96 ? 4.787 -0.893 -13.843 1.00 75.81 96 PHE A N 1
ATOM 756 C CA . PHE A 1 96 ? 4.581 -1.647 -15.084 1.00 75.81 96 PHE A CA 1
ATOM 757 C C . PHE A 1 96 ? 5.548 -1.171 -16.170 1.00 75.81 96 PHE A C 1
ATOM 759 O O . PHE A 1 96 ? 5.673 0.038 -16.423 1.00 75.81 96 PHE A O 1
ATOM 766 N N . GLU A 1 97 ? 6.196 -2.128 -16.824 1.00 75.25 97 GLU A N 1
ATOM 767 C CA . GLU A 1 97 ? 7.028 -1.940 -18.012 1.00 75.25 97 GLU A CA 1
ATOM 768 C C . GLU A 1 97 ? 6.309 -2.492 -19.257 1.00 75.25 97 GLU A C 1
ATOM 770 O O . GLU A 1 97 ? 5.202 -3.027 -19.175 1.00 75.25 97 GLU A O 1
ATOM 775 N N . SER A 1 98 ? 6.886 -2.307 -20.446 1.00 72.56 98 SER A N 1
ATOM 776 C CA . SER A 1 98 ? 6.276 -2.836 -21.671 1.00 72.56 98 SER A CA 1
ATOM 777 C C . SER A 1 98 ? 6.308 -4.366 -21.651 1.00 72.56 98 SER A C 1
ATOM 779 O O . SER A 1 98 ? 7.380 -4.942 -21.511 1.00 72.56 98 SER A O 1
ATOM 781 N N . GLY A 1 99 ? 5.152 -5.015 -21.819 1.00 69.50 99 GLY A N 1
ATOM 782 C CA . GLY A 1 99 ? 5.036 -6.480 -21.764 1.00 69.50 99 GLY A CA 1
ATOM 783 C C . GLY A 1 99 ? 4.814 -7.064 -20.362 1.00 69.50 99 GLY A C 1
ATOM 784 O O . GLY A 1 99 ? 4.763 -8.281 -20.234 1.00 69.50 99 GLY A O 1
ATOM 785 N N . ALA A 1 100 ? 4.626 -6.219 -19.342 1.00 74.56 100 ALA A N 1
ATOM 786 C CA . ALA A 1 100 ? 4.373 -6.593 -17.946 1.00 74.56 100 ALA A CA 1
ATOM 787 C C . ALA A 1 100 ? 2.936 -7.118 -17.704 1.00 74.56 100 ALA A C 1
ATOM 789 O O . ALA A 1 100 ? 2.166 -6.551 -16.923 1.00 74.56 100 ALA A O 1
ATOM 790 N N . VAL A 1 101 ? 2.527 -8.143 -18.460 1.00 80.94 101 VAL A N 1
ATOM 791 C CA . VAL A 1 101 ? 1.187 -8.750 -18.359 1.00 80.94 101 VAL A CA 1
ATOM 792 C C . VAL A 1 101 ? 1.015 -9.428 -17.002 1.00 80.94 101 VAL A C 1
ATOM 794 O O . VAL A 1 101 ? -0.016 -9.244 -16.360 1.00 80.94 101 VAL A O 1
ATOM 797 N N . ASP A 1 102 ? 2.044 -10.130 -16.532 1.00 81.38 102 ASP A N 1
ATOM 798 C CA . ASP A 1 102 ? 2.010 -10.846 -15.257 1.00 81.38 102 ASP A CA 1
ATOM 799 C C . ASP A 1 102 ? 1.841 -9.882 -14.077 1.00 81.38 102 ASP A C 1
ATOM 801 O O . ASP A 1 102 ? 1.017 -10.118 -13.194 1.00 81.38 102 ASP A O 1
ATOM 805 N N . GLU A 1 103 ? 2.543 -8.744 -14.079 1.00 81.50 103 GLU A N 1
ATOM 806 C CA . GLU A 1 103 ? 2.369 -7.710 -13.059 1.00 81.50 103 GLU A CA 1
ATOM 807 C C . GLU A 1 103 ? 0.953 -7.127 -13.072 1.00 81.50 103 GLU A C 1
ATOM 809 O O . GLU A 1 103 ? 0.375 -6.878 -12.011 1.00 81.50 103 GLU A O 1
ATOM 814 N N . LEU A 1 104 ? 0.368 -6.914 -14.256 1.00 86.00 104 LEU A N 1
ATOM 815 C CA . LEU A 1 104 ? -1.003 -6.417 -14.367 1.00 86.00 104 LEU A CA 1
ATOM 816 C C . LEU A 1 104 ? -2.015 -7.425 -13.809 1.00 86.00 104 LEU A C 1
ATOM 818 O O . LEU A 1 104 ? -2.936 -7.024 -13.093 1.00 86.00 104 LEU A O 1
ATOM 822 N N . GLU A 1 105 ? -1.840 -8.715 -14.096 1.00 89.00 105 GLU A N 1
ATOM 823 C CA . GLU A 1 105 ? -2.697 -9.767 -13.545 1.00 89.00 105 GLU A CA 1
ATOM 824 C C . GLU A 1 105 ? -2.537 -9.903 -12.027 1.00 89.00 105 GLU A C 1
ATOM 826 O O . GLU A 1 105 ? -3.540 -10.017 -11.321 1.00 89.00 105 GLU A O 1
ATOM 831 N N . LEU A 1 106 ? -1.312 -9.808 -11.498 1.00 88.94 106 LEU A N 1
ATOM 832 C CA . LEU A 1 106 ? -1.058 -9.810 -10.052 1.00 88.94 106 LEU A CA 1
ATOM 833 C C . LEU A 1 106 ? -1.801 -8.671 -9.348 1.00 88.94 106 LEU A C 1
ATOM 835 O O . LEU A 1 106 ? -2.448 -8.881 -8.323 1.00 88.94 106 LEU A O 1
ATOM 839 N N . VAL A 1 107 ? -1.757 -7.468 -9.918 1.00 91.31 107 VAL A N 1
ATOM 840 C CA . VAL A 1 107 ? -2.424 -6.300 -9.335 1.00 91.31 107 VAL A CA 1
ATOM 841 C C . VAL A 1 107 ? -3.942 -6.402 -9.473 1.00 91.31 107 VAL A C 1
ATOM 843 O O . VAL A 1 107 ? -4.665 -6.073 -8.531 1.00 91.31 107 VAL A O 1
ATOM 846 N N . ARG A 1 108 ? -4.451 -6.913 -10.602 1.00 92.88 108 ARG A N 1
ATOM 847 C CA . ARG A 1 108 ? -5.886 -7.176 -10.775 1.00 92.88 108 ARG A CA 1
ATOM 848 C C . ARG A 1 108 ? -6.388 -8.192 -9.753 1.00 92.88 108 ARG A C 1
ATOM 850 O O . ARG A 1 108 ? -7.412 -7.943 -9.117 1.00 92.88 108 ARG A O 1
ATOM 857 N N . LYS A 1 109 ? -5.657 -9.293 -9.571 1.00 94.06 109 LYS A N 1
ATOM 858 C CA . LYS A 1 109 ? -5.960 -10.312 -8.566 1.00 94.06 109 LYS A CA 1
ATOM 859 C C . LYS A 1 109 ? -5.967 -9.711 -7.165 1.00 94.06 109 LYS A C 1
ATOM 861 O O . LYS A 1 109 ? -6.943 -9.874 -6.446 1.00 94.06 109 LYS A O 1
ATOM 866 N N . PHE A 1 110 ? -4.947 -8.932 -6.816 1.00 94.00 110 PHE A N 1
ATOM 867 C CA . PHE A 1 110 ? -4.883 -8.248 -5.529 1.00 94.00 110 PHE A CA 1
ATOM 868 C C . PHE A 1 110 ? -6.105 -7.350 -5.271 1.00 94.00 110 PHE A C 1
ATOM 870 O O . PHE A 1 110 ? -6.686 -7.394 -4.187 1.00 94.00 110 PHE A O 1
ATOM 877 N N . ILE A 1 111 ? -6.538 -6.562 -6.263 1.00 95.19 111 ILE A N 1
ATOM 878 C CA . ILE A 1 111 ? -7.739 -5.718 -6.146 1.00 9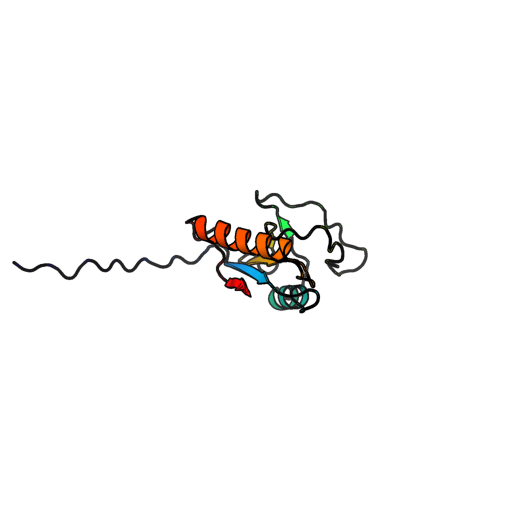5.19 111 ILE A CA 1
ATOM 879 C C . ILE A 1 111 ? -8.989 -6.577 -5.905 1.00 95.19 111 ILE A C 1
ATOM 881 O O . ILE A 1 111 ? -9.792 -6.254 -5.028 1.00 95.19 111 ILE A O 1
A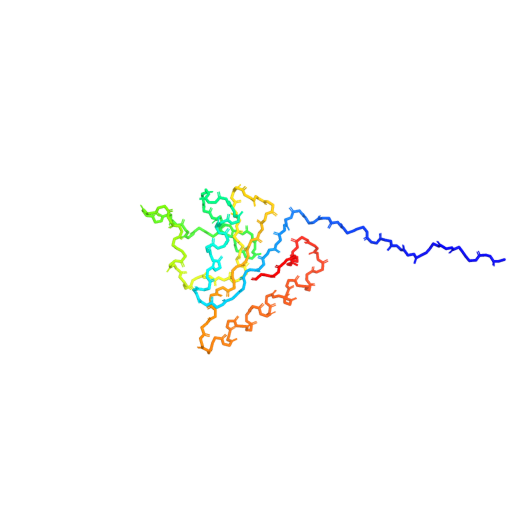TOM 885 N N . GLN A 1 112 ? -9.151 -7.668 -6.658 1.00 95.12 112 GLN A N 1
ATOM 886 C CA . GLN A 1 112 ? -10.284 -8.588 -6.516 1.00 95.12 112 GLN A CA 1
ATOM 887 C C . GLN A 1 112 ? -10.301 -9.262 -5.141 1.00 95.12 112 GLN A C 1
ATOM 889 O O . GLN A 1 112 ? -11.331 -9.245 -4.463 1.00 95.12 112 GLN A O 1
ATOM 894 N N . ASP A 1 113 ? -9.154 -9.772 -4.693 1.00 93.62 113 ASP A N 1
ATOM 895 C CA . ASP A 1 113 ? -8.999 -10.400 -3.385 1.00 93.62 113 ASP A CA 1
ATOM 896 C C . ASP A 1 113 ? -9.370 -9.397 -2.284 1.00 93.62 113 ASP A C 1
ATOM 898 O O . ASP A 1 113 ? -10.233 -9.684 -1.453 1.00 93.62 113 ASP A O 1
ATOM 902 N N . LYS A 1 114 ? -8.834 -8.168 -2.330 1.00 92.81 114 LYS A N 1
ATOM 903 C CA . LYS A 1 114 ? -9.159 -7.109 -1.360 1.00 92.81 114 LYS A CA 1
ATOM 904 C C . LYS A 1 114 ? -10.634 -6.719 -1.370 1.00 92.81 114 LYS A C 1
ATOM 906 O O . LYS A 1 114 ? -11.183 -6.478 -0.298 1.00 92.81 114 LYS A O 1
ATOM 911 N N . ALA A 1 115 ? -11.283 -6.678 -2.533 1.00 90.75 115 ALA A N 1
ATOM 912 C CA . ALA A 1 115 ? -12.715 -6.400 -2.636 1.00 90.75 115 ALA A CA 1
ATOM 913 C C . ALA A 1 115 ? -13.570 -7.519 -2.008 1.00 90.75 115 ALA A C 1
ATOM 915 O O . ALA A 1 115 ? -14.586 -7.232 -1.372 1.00 90.75 115 ALA A O 1
ATOM 916 N N . SER A 1 116 ? -13.132 -8.776 -2.135 1.00 89.81 116 SER A N 1
ATOM 917 C CA . SER A 1 116 ? -13.870 -9.965 -1.688 1.00 89.81 116 SER A CA 1
ATOM 918 C C . SER A 1 116 ? -13.848 -10.220 -0.174 1.00 89.81 116 SER A C 1
ATOM 920 O O . SER A 1 116 ? -14.712 -10.930 0.333 1.00 89.81 116 SER A O 1
ATOM 922 N N . LEU A 1 117 ? -12.912 -9.617 0.573 1.00 81.88 117 LEU A N 1
ATOM 923 C CA . LEU A 1 117 ? -12.697 -9.903 2.003 1.00 81.88 117 LEU A CA 1
ATOM 924 C C . LEU A 1 117 ? -13.864 -9.513 2.928 1.00 81.88 117 LEU A C 1
ATOM 926 O O . LEU A 1 117 ? -13.828 -9.852 4.109 1.00 81.88 117 LEU A O 1
ATOM 930 N N . GLY A 1 118 ? -14.874 -8.785 2.436 1.00 72.50 118 GLY A N 1
ATOM 931 C CA . GLY A 1 118 ? -16.118 -8.453 3.152 1.00 72.50 118 GLY A CA 1
ATOM 932 C C . GLY A 1 118 ? -15.973 -7.537 4.378 1.00 72.50 118 GLY A C 1
ATOM 933 O O . GLY A 1 118 ? -16.951 -6.933 4.808 1.00 72.50 118 GLY A O 1
ATOM 934 N N . SER A 1 119 ? -14.764 -7.397 4.928 1.00 79.75 119 SER A N 1
ATOM 935 C CA . SER A 1 119 ? -14.438 -6.527 6.053 1.00 79.75 119 SER A CA 1
ATOM 936 C C . SER A 1 119 ? -13.836 -5.206 5.582 1.00 79.75 119 SER A C 1
ATOM 938 O O . SER A 1 119 ? -12.781 -5.188 4.939 1.00 79.75 119 SER A O 1
ATOM 940 N N . MET A 1 120 ? -14.431 -4.098 6.033 1.00 84.44 120 MET A N 1
ATOM 941 C CA . MET A 1 120 ? -13.896 -2.738 5.873 1.00 84.44 120 MET A CA 1
ATOM 942 C C . MET A 1 120 ? -12.443 -2.608 6.357 1.00 84.44 120 MET A C 1
ATOM 944 O O . MET A 1 120 ? -11.687 -1.797 5.837 1.00 84.44 120 MET A O 1
ATOM 948 N N . SER A 1 121 ? -12.012 -3.418 7.331 1.00 85.00 121 SER A N 1
ATOM 949 C CA . SER A 1 121 ? -10.640 -3.360 7.854 1.00 85.00 121 SER A C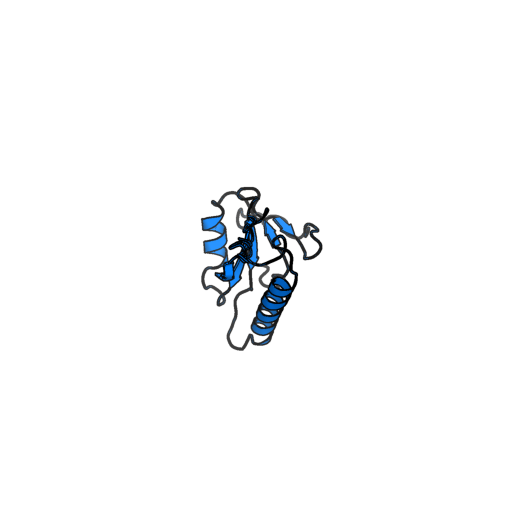A 1
ATOM 950 C C . SER A 1 121 ? -9.582 -3.844 6.860 1.00 85.00 121 SER A C 1
ATOM 952 O O . SER A 1 121 ? -8.408 -3.502 7.019 1.00 85.00 121 SER A O 1
ATOM 954 N N . ASN A 1 122 ? -9.968 -4.623 5.846 1.00 85.81 122 ASN A N 1
ATOM 955 C CA . ASN A 1 122 ? -9.046 -5.270 4.911 1.00 85.81 122 ASN A CA 1
ATOM 956 C C . ASN A 1 122 ? -9.226 -4.827 3.454 1.00 85.81 122 ASN A C 1
ATOM 958 O O . ASN A 1 122 ? -8.359 -5.129 2.635 1.00 85.81 122 ASN A O 1
ATOM 962 N N . GLN A 1 123 ? -10.300 -4.101 3.142 1.00 91.62 123 GLN A N 1
ATOM 963 C CA . GLN A 1 123 ? -10.578 -3.577 1.807 1.00 91.62 123 GLN A CA 1
ATOM 964 C C . GLN A 1 123 ? -9.636 -2.428 1.418 1.00 91.62 123 GLN A C 1
ATOM 966 O O . GLN A 1 123 ? -9.104 -1.706 2.267 1.00 91.62 123 GLN A O 1
ATOM 971 N N . LEU A 1 124 ? -9.430 -2.257 0.110 1.00 94.12 124 LEU A N 1
ATOM 972 C CA . LEU A 1 124 ? -8.850 -1.032 -0.440 1.00 94.12 124 LEU A CA 1
ATOM 973 C C . LEU A 1 124 ? -9.905 0.073 -0.401 1.00 94.12 124 LEU A C 1
ATOM 975 O O . LEU A 1 124 ? -11.059 -0.151 -0.753 1.00 94.12 124 LEU A O 1
ATOM 979 N N . HIS A 1 125 ? -9.489 1.265 0.007 1.00 92.88 125 HIS A N 1
ATOM 980 C CA . HIS A 1 125 ? -10.360 2.433 0.133 1.00 92.88 125 HIS A CA 1
ATOM 981 C C . HIS A 1 125 ? -10.124 3.448 -0.984 1.00 92.88 125 HIS A C 1
ATOM 983 O O . HIS A 1 125 ? -11.011 4.230 -1.311 1.00 92.88 125 HIS A O 1
ATOM 989 N N . ALA A 1 126 ? -8.929 3.428 -1.573 1.00 93.25 126 ALA A N 1
ATOM 990 C CA . ALA A 1 126 ? -8.582 4.210 -2.744 1.00 93.25 126 ALA A CA 1
ATOM 991 C C . ALA A 1 126 ? -7.572 3.451 -3.609 1.00 93.25 126 ALA A C 1
ATOM 993 O O . ALA A 1 126 ? -6.738 2.690 -3.108 1.00 93.25 126 ALA A O 1
ATOM 994 N N . ILE A 1 127 ? -7.658 3.696 -4.911 1.00 93.88 127 ILE A N 1
ATOM 995 C CA . ILE A 1 127 ? -6.668 3.304 -5.909 1.00 93.88 127 ILE A CA 1
ATOM 996 C C . ILE A 1 127 ? -6.244 4.602 -6.592 1.00 93.88 127 ILE A C 1
ATOM 998 O O . ILE A 1 127 ? -7.111 5.348 -7.050 1.00 93.88 127 ILE A O 1
ATOM 1002 N N . TRP A 1 128 ? -4.943 4.878 -6.601 1.00 87.44 128 TRP A N 1
ATOM 1003 C CA . TRP A 1 128 ? -4.348 6.074 -7.191 1.00 87.44 128 TRP A CA 1
ATOM 1004 C C . TRP A 1 128 ? -3.397 5.697 -8.317 1.00 87.44 128 TRP A C 1
ATOM 1006 O O . TRP A 1 128 ? -2.415 4.982 -8.016 1.00 87.44 128 TRP A O 1
#

Sequence (128 aa):
EIMSEQDVSQREIKRPERFRILIIGRANAGKTTILRAVCGAEGEPDVYDRDGNKVRGFAPPITHTYTFSQRGEHNVEHSLMFPSSPGFVFHDSRGFESGAVDELELVRKFIQDKASLGSMSNQLHAIW